Protein AF-A0A7V1E6L7-F1 (afdb_monomer_lite)

pLDDT: mean 91.85, std 13.11, range [43.31, 98.38]

Foldseek 3Di:
DDPPPPPPPQDPVNVVVVVVVVCCVVPPDVVVVVVVVVVVVVCCVVPPDVVVVVVVVVVVVVVCVVPPDVVVVVVVVVVVVVVVVVVVVVVVVD

Secondary structure (DSSP, 8-state):
--------PPPHHHHHHHHHHHHHHHHHHHHHHHHHHHHHHHHHHHHHHHHHHHHHHHHHHHHHHHHHHHHHHHHHHHHHHHHHHHHHHHHTT-

Structure (mmCIF, N/CA/C/O backbone):
data_AF-A0A7V1E6L7-F1
#
_entry.id   AF-A0A7V1E6L7-F1
#
loop_
_atom_site.group_PDB
_atom_site.id
_atom_site.type_symbol
_atom_site.label_atom_id
_atom_site.label_alt_id
_atom_site.label_comp_id
_atom_site.label_asym_id
_atom_site.label_entity_id
_atom_site.label_seq_id
_atom_site.pdbx_PDB_ins_code
_atom_site.Cartn_x
_atom_site.Cartn_y
_atom_site.Cartn_z
_atom_site.occupancy
_atom_site.B_iso_or_equiv
_atom_site.auth_seq_id
_atom_site.auth_comp_id
_atom_site.auth_asym_id
_atom_site.auth_atom_id
_atom_site.pdbx_PDB_model_num
ATOM 1 N N . MET A 1 1 ? 2.240 -28.185 -56.297 1.00 43.31 1 MET A N 1
ATOM 2 C CA . MET A 1 1 ? 3.388 -28.009 -55.380 1.00 43.31 1 MET A CA 1
ATOM 3 C C . MET A 1 1 ? 3.142 -26.815 -54.461 1.00 43.31 1 MET A C 1
ATOM 5 O O . MET A 1 1 ? 2.630 -25.811 -54.930 1.00 43.31 1 MET A O 1
ATOM 9 N N . ALA A 1 2 ? 3.522 -26.970 -53.186 1.00 44.56 2 ALA A N 1
ATOM 10 C CA . ALA A 1 2 ? 3.646 -25.972 -52.112 1.00 44.56 2 ALA A CA 1
ATOM 11 C C . ALA A 1 2 ? 2.368 -25.282 -51.577 1.00 44.56 2 ALA A C 1
ATOM 13 O O . ALA A 1 2 ? 2.082 -24.123 -51.869 1.00 44.56 2 ALA A O 1
ATOM 14 N N . THR A 1 3 ? 1.677 -25.948 -50.643 1.00 43.78 3 THR A N 1
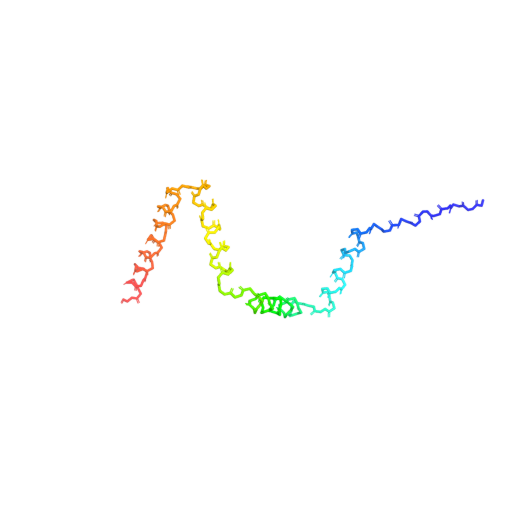ATOM 15 C CA . THR A 1 3 ? 0.836 -25.275 -49.641 1.00 43.78 3 THR A CA 1
ATOM 16 C C . THR A 1 3 ? 1.739 -24.450 -48.724 1.00 43.78 3 THR A C 1
ATOM 18 O O . THR A 1 3 ? 2.460 -24.992 -47.880 1.00 43.78 3 THR A O 1
ATOM 21 N N . LYS A 1 4 ? 1.748 -23.131 -48.907 1.00 53.19 4 LYS A N 1
ATOM 22 C CA . LYS A 1 4 ? 2.524 -22.206 -48.079 1.00 53.19 4 LYS A CA 1
ATOM 23 C C . LYS A 1 4 ? 1.917 -22.193 -46.673 1.00 53.19 4 LYS A C 1
ATOM 25 O O . LYS A 1 4 ? 0.954 -21.484 -46.410 1.00 53.19 4 LYS A O 1
ATOM 30 N N . SER A 1 5 ? 2.460 -23.026 -45.785 1.00 49.25 5 SER A N 1
ATOM 31 C CA . SER A 1 5 ? 2.125 -23.041 -44.361 1.00 49.25 5 SER A CA 1
ATOM 32 C C . SER A 1 5 ? 2.377 -21.648 -43.785 1.00 49.25 5 SER A C 1
ATOM 34 O O . SER A 1 5 ? 3.522 -21.227 -43.598 1.00 49.25 5 SER A O 1
ATOM 36 N N . THR A 1 6 ? 1.309 -20.903 -43.517 1.00 55.75 6 THR A N 1
ATOM 37 C CA . THR A 1 6 ? 1.378 -19.718 -42.670 1.00 55.75 6 THR A CA 1
ATOM 38 C C . THR A 1 6 ? 1.631 -20.205 -41.250 1.00 55.75 6 THR A C 1
ATOM 40 O O . THR A 1 6 ? 0.696 -20.425 -40.482 1.00 55.75 6 THR A O 1
ATOM 43 N N . LYS A 1 7 ? 2.906 -20.403 -40.890 1.00 58.47 7 LYS A N 1
ATOM 44 C CA . LYS A 1 7 ? 3.329 -20.402 -39.486 1.00 58.47 7 LYS A CA 1
ATOM 45 C C . LYS A 1 7 ? 2.746 -19.132 -38.869 1.00 58.47 7 LYS A C 1
ATOM 47 O O . LYS A 1 7 ? 3.210 -18.039 -39.196 1.00 58.47 7 LYS A O 1
ATOM 52 N N . GLY A 1 8 ? 1.702 -19.275 -38.053 1.00 62.88 8 GLY A N 1
ATOM 53 C CA . GLY A 1 8 ? 1.097 -18.162 -37.332 1.00 62.88 8 GLY A CA 1
ATOM 54 C C . GLY A 1 8 ? 2.203 -17.444 -36.570 1.00 62.88 8 GLY A C 1
ATOM 55 O O . GLY A 1 8 ? 2.836 -18.028 -35.689 1.00 62.88 8 GLY A O 1
ATOM 56 N N . LYS A 1 9 ? 2.528 -16.220 -36.988 1.00 77.19 9 LYS A N 1
ATOM 57 C CA . LYS A 1 9 ? 3.552 -15.420 -36.321 1.00 77.19 9 LYS A CA 1
ATOM 58 C C . LYS A 1 9 ? 2.990 -15.050 -34.953 1.00 77.19 9 LYS A C 1
ATOM 60 O O . LYS A 1 9 ? 1.965 -14.384 -34.882 1.00 77.19 9 LYS A O 1
ATOM 65 N N . MET A 1 10 ? 3.646 -15.518 -33.893 1.00 85.25 10 MET A N 1
ATOM 66 C CA . MET A 1 10 ? 3.322 -15.143 -32.517 1.00 85.25 10 MET A CA 1
ATOM 67 C C . MET A 1 10 ? 3.284 -13.616 -32.398 1.00 85.25 10 MET A C 1
ATOM 69 O O . MET A 1 10 ? 4.199 -12.933 -32.866 1.00 85.25 10 MET A O 1
ATOM 73 N N . THR A 1 11 ? 2.241 -13.084 -31.771 1.00 92.31 11 THR A N 1
ATOM 74 C CA . THR A 1 11 ? 2.121 -11.649 -31.497 1.00 92.31 11 THR A CA 1
ATOM 75 C C . THR A 1 11 ? 3.097 -11.214 -30.400 1.00 92.31 11 THR A C 1
ATOM 77 O O . THR A 1 11 ? 3.552 -12.014 -29.581 1.00 92.31 11 THR A O 1
ATOM 80 N N . VAL A 1 12 ? 3.391 -9.913 -30.323 1.00 93.44 12 VAL A N 1
ATOM 81 C CA . VAL A 1 12 ? 4.243 -9.349 -29.257 1.00 93.44 12 VAL A CA 1
ATOM 82 C C . VAL A 1 12 ? 3.653 -9.614 -27.865 1.00 93.44 12 VAL A C 1
ATOM 84 O O . VAL A 1 12 ? 4.385 -9.956 -26.937 1.00 93.44 12 VAL A O 1
ATOM 87 N N . GLY A 1 13 ? 2.327 -9.521 -27.722 1.00 95.06 13 GLY A N 1
ATOM 88 C CA . GLY A 1 13 ? 1.636 -9.809 -26.462 1.00 95.06 13 GLY A CA 1
ATOM 89 C C . GLY A 1 13 ? 1.763 -11.275 -26.040 1.00 95.06 13 GLY A C 1
ATOM 90 O O . GLY A 1 13 ? 2.065 -11.564 -24.880 1.00 95.06 13 GLY A O 1
ATOM 91 N N . GLU A 1 14 ? 1.609 -12.209 -26.982 1.00 94.50 14 GLU A N 1
ATOM 92 C CA . GLU A 1 14 ? 1.804 -13.643 -26.729 1.00 94.50 14 GLU A CA 1
ATOM 93 C C . GLU A 1 14 ? 3.256 -13.968 -26.371 1.00 94.50 14 GLU A C 1
ATOM 95 O O . GLU A 1 14 ? 3.500 -14.738 -25.437 1.00 94.50 14 GLU A O 1
ATOM 100 N N . ALA A 1 15 ? 4.220 -13.340 -27.050 1.00 94.75 15 ALA A N 1
ATOM 101 C CA . ALA A 1 15 ? 5.636 -13.468 -26.724 1.00 94.75 15 ALA A CA 1
ATOM 102 C C . ALA A 1 15 ? 5.933 -12.958 -25.304 1.00 94.75 15 ALA A C 1
ATOM 104 O O . ALA A 1 15 ? 6.602 -13.648 -24.531 1.00 94.75 15 ALA A O 1
ATOM 105 N N . GLY A 1 16 ? 5.368 -11.808 -24.921 1.00 96.12 16 GLY A N 1
ATOM 106 C CA . GLY A 1 16 ? 5.489 -11.248 -23.573 1.00 96.12 16 GLY A CA 1
ATOM 107 C C . GLY A 1 16 ? 4.896 -12.161 -22.498 1.00 96.12 16 GLY A C 1
ATOM 108 O O . GLY A 1 16 ? 5.561 -12.467 -21.506 1.00 96.12 16 GLY A O 1
ATOM 109 N N . LYS A 1 17 ? 3.681 -12.680 -22.721 1.00 96.94 17 LYS A N 1
ATOM 110 C CA . LYS A 1 17 ? 3.032 -13.631 -21.804 1.00 96.94 17 LYS A CA 1
ATOM 111 C C . LYS A 1 17 ? 3.850 -14.915 -21.656 1.00 96.94 17 LYS A C 1
ATOM 113 O O . LYS A 1 17 ? 4.058 -15.384 -20.536 1.00 96.94 17 LYS A O 1
ATOM 118 N N . LYS A 1 18 ? 4.355 -15.466 -22.766 1.00 95.94 18 LYS A N 1
ATOM 119 C CA . LYS A 1 18 ? 5.209 -16.664 -22.763 1.00 95.94 18 LYS A CA 1
ATOM 120 C C . LYS A 1 18 ? 6.526 -16.423 -22.019 1.00 95.94 18 LYS A C 1
ATOM 122 O O . LYS A 1 18 ? 6.953 -17.285 -21.247 1.00 95.94 18 LYS A O 1
ATOM 127 N N . GLY A 1 19 ? 7.145 -15.259 -22.209 1.00 96.00 19 GLY A N 1
ATOM 128 C CA . GLY A 1 19 ? 8.339 -14.841 -21.474 1.00 96.00 19 GLY A CA 1
ATOM 129 C C . GLY A 1 19 ? 8.077 -14.744 -19.971 1.00 96.00 19 GLY A C 1
ATOM 130 O O . GLY A 1 19 ? 8.781 -15.375 -19.185 1.00 96.00 19 GLY A O 1
ATOM 131 N N . GLY A 1 20 ? 7.006 -14.051 -19.573 1.00 96.19 20 GLY A N 1
ATOM 132 C CA . GLY A 1 20 ? 6.598 -13.924 -18.172 1.00 96.19 20 GLY A CA 1
ATOM 133 C C . GLY A 1 20 ? 6.327 -15.274 -17.504 1.00 96.19 20 GLY A C 1
ATOM 134 O O . GLY A 1 20 ? 6.841 -15.532 -16.417 1.00 96.19 20 GLY A O 1
ATOM 135 N N . ALA A 1 21 ? 5.601 -16.171 -18.178 1.00 95.44 21 ALA A N 1
ATOM 136 C CA . ALA A 1 21 ? 5.335 -17.521 -17.676 1.00 95.44 21 ALA A CA 1
ATOM 137 C C . ALA A 1 21 ? 6.622 -18.350 -17.513 1.00 95.44 21 ALA A C 1
ATOM 139 O O . ALA A 1 21 ? 6.779 -19.079 -16.534 1.00 95.44 21 ALA A O 1
ATOM 140 N N . THR A 1 22 ? 7.565 -18.212 -18.448 1.00 96.25 22 THR A N 1
ATOM 141 C CA . THR A 1 22 ? 8.864 -18.900 -18.381 1.00 96.25 22 THR A CA 1
ATOM 142 C C . THR A 1 22 ? 9.699 -18.390 -17.208 1.00 96.25 22 THR A C 1
ATOM 144 O O . THR A 1 22 ? 10.222 -19.194 -16.437 1.00 96.25 22 THR A O 1
ATOM 147 N N . THR A 1 23 ? 9.779 -17.070 -17.029 1.00 95.50 23 THR A N 1
ATOM 148 C CA . THR A 1 23 ? 10.461 -16.434 -15.893 1.00 95.50 23 THR A CA 1
ATOM 149 C C . THR A 1 23 ? 9.823 -16.845 -14.568 1.00 95.50 23 THR A C 1
ATOM 151 O O . THR A 1 23 ? 10.531 -17.256 -13.652 1.00 95.50 23 THR A O 1
ATOM 154 N N . SER A 1 24 ? 8.492 -16.821 -14.478 1.00 94.50 24 SER A N 1
ATOM 155 C CA . SER A 1 24 ? 7.765 -17.216 -13.270 1.00 94.50 24 SER A CA 1
ATOM 156 C C . SER A 1 24 ? 8.044 -18.670 -12.881 1.00 94.50 24 SER A C 1
ATOM 158 O O . SER A 1 24 ? 8.396 -18.933 -11.732 1.00 94.50 24 SER A O 1
ATOM 160 N N . ARG A 1 25 ? 8.010 -19.602 -13.846 1.00 95.38 25 ARG A N 1
ATOM 161 C CA . ARG A 1 25 ? 8.353 -21.013 -13.607 1.00 95.38 25 ARG A CA 1
ATOM 162 C C . ARG A 1 25 ? 9.811 -21.205 -13.183 1.00 95.38 25 ARG A C 1
ATOM 164 O O . ARG A 1 25 ? 10.091 -22.082 -12.377 1.00 95.38 25 ARG A O 1
ATOM 171 N N . LYS A 1 26 ? 10.736 -20.415 -13.735 1.00 96.56 26 LYS A N 1
ATOM 172 C CA . LYS A 1 26 ? 12.172 -20.529 -13.443 1.00 96.56 26 LYS A CA 1
ATOM 173 C C . LYS A 1 26 ? 12.538 -20.013 -12.050 1.00 96.56 26 LYS A C 1
ATOM 175 O O . LYS A 1 26 ? 13.397 -20.603 -11.407 1.00 96.56 26 LYS A O 1
ATOM 180 N N . TYR A 1 27 ? 11.941 -18.903 -11.619 1.00 94.44 27 TYR A N 1
ATOM 181 C CA . TYR A 1 27 ? 12.403 -18.162 -10.441 1.00 94.44 27 TYR A CA 1
ATOM 182 C C . TYR A 1 27 ? 11.444 -18.200 -9.239 1.00 94.44 27 TYR A C 1
ATOM 184 O O . TYR A 1 27 ? 11.870 -17.926 -8.118 1.00 94.44 27 TYR A O 1
ATOM 192 N N . GLY A 1 28 ? 10.172 -18.555 -9.444 1.00 95.31 28 GLY A N 1
ATOM 193 C CA . GLY A 1 28 ? 9.186 -18.708 -8.372 1.00 95.31 28 GLY A CA 1
ATOM 194 C C . GLY A 1 28 ? 8.815 -17.407 -7.632 1.00 95.31 28 GLY A C 1
ATOM 195 O O . GLY A 1 28 ? 9.270 -16.319 -7.994 1.00 95.31 28 GLY A O 1
ATOM 196 N N . PRO A 1 29 ? 7.965 -17.488 -6.588 1.00 95.75 29 PRO A N 1
ATOM 197 C CA . PRO A 1 29 ? 7.440 -16.314 -5.878 1.00 95.75 29 PRO A CA 1
ATOM 198 C C . PRO A 1 29 ? 8.506 -15.476 -5.157 1.00 95.75 29 PRO A C 1
ATOM 200 O O . PRO A 1 29 ? 8.474 -14.247 -5.233 1.00 95.75 29 PRO A O 1
ATOM 203 N N . SER A 1 30 ? 9.489 -16.120 -4.518 1.00 95.62 30 SER A N 1
ATOM 204 C CA . SER A 1 30 ? 10.536 -15.432 -3.744 1.00 95.62 30 SER A CA 1
ATOM 205 C C . SER A 1 30 ? 11.390 -14.493 -4.598 1.00 95.62 30 SER A C 1
ATOM 207 O O . SER A 1 30 ? 11.923 -13.505 -4.098 1.00 95.62 30 SER A O 1
ATOM 209 N N . PHE A 1 31 ? 11.519 -14.753 -5.900 1.00 96.44 31 PHE A N 1
ATOM 210 C CA . PHE A 1 31 ? 12.180 -13.824 -6.813 1.00 96.44 31 PHE A CA 1
ATOM 211 C C . PHE A 1 31 ? 11.433 -12.492 -6.910 1.00 96.44 31 PHE A C 1
ATOM 213 O O . PHE A 1 31 ? 12.051 -11.437 -6.773 1.00 96.44 31 PHE A O 1
ATOM 220 N N . TYR A 1 32 ? 10.110 -12.534 -7.077 1.00 95.44 32 TYR A N 1
ATOM 221 C CA . TYR A 1 32 ? 9.276 -11.334 -7.175 1.00 95.44 32 TYR A CA 1
ATOM 222 C C . TYR A 1 32 ? 9.227 -10.555 -5.860 1.00 95.44 32 TYR A C 1
ATOM 224 O O . TYR A 1 32 ? 9.288 -9.325 -5.865 1.00 95.44 32 TYR A O 1
ATOM 232 N N . GLU A 1 33 ? 9.198 -11.263 -4.733 1.00 97.19 33 GLU A N 1
ATOM 233 C CA . GLU A 1 33 ? 9.305 -10.650 -3.409 1.00 97.19 33 GLU A CA 1
ATOM 234 C C . GLU A 1 33 ? 10.633 -9.894 -3.248 1.00 97.19 33 GLU A C 1
ATOM 236 O O . GLU A 1 33 ? 10.649 -8.720 -2.874 1.00 97.19 33 GLU A O 1
ATOM 241 N N . ASN A 1 34 ? 11.752 -10.528 -3.613 1.00 97.31 34 ASN A N 1
ATOM 242 C CA . ASN A 1 34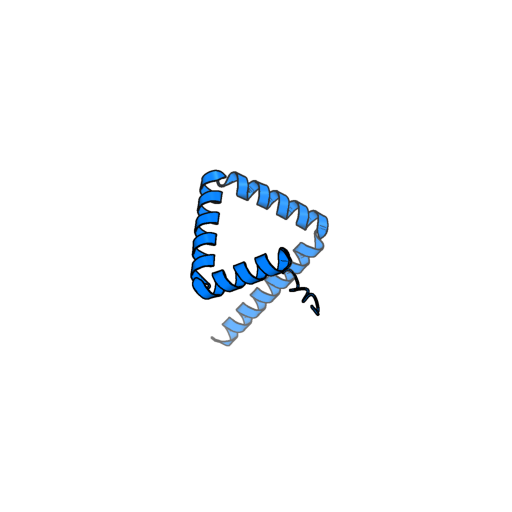 ? 13.077 -9.921 -3.516 1.00 97.31 34 ASN A CA 1
ATOM 243 C C . ASN A 1 34 ? 13.232 -8.689 -4.417 1.00 97.31 34 ASN A C 1
ATOM 245 O O . ASN A 1 34 ? 13.738 -7.659 -3.961 1.00 97.31 34 ASN A O 1
ATOM 249 N N . ILE A 1 35 ? 12.803 -8.761 -5.682 1.00 96.75 35 ILE A N 1
ATOM 250 C CA . ILE A 1 35 ? 12.885 -7.601 -6.585 1.00 96.75 35 ILE A CA 1
ATOM 251 C C . ILE A 1 35 ? 11.929 -6.484 -6.147 1.00 96.75 35 ILE A C 1
ATOM 253 O O . ILE A 1 35 ? 12.299 -5.314 -6.231 1.00 96.75 35 ILE A O 1
ATOM 257 N N . GLY A 1 36 ? 10.753 -6.823 -5.608 1.00 97.19 36 GLY A N 1
ATOM 258 C CA . GLY A 1 36 ? 9.810 -5.858 -5.044 1.00 97.19 36 GLY A CA 1
ATOM 259 C C . GLY A 1 36 ? 10.395 -5.137 -3.830 1.00 97.19 36 GLY A C 1
ATOM 260 O O . GLY A 1 36 ? 10.396 -3.905 -3.781 1.00 97.19 36 GLY A O 1
ATOM 261 N N . LYS A 1 37 ? 10.994 -5.887 -2.897 1.00 98.06 37 LYS A N 1
ATOM 262 C CA . LYS A 1 37 ? 11.693 -5.337 -1.726 1.00 98.06 37 LYS A CA 1
ATOM 263 C C . LYS A 1 37 ? 12.834 -4.409 -2.136 1.00 98.06 37 LYS A C 1
ATOM 265 O O . LYS A 1 37 ? 12.926 -3.295 -1.621 1.00 98.06 37 LYS A O 1
ATOM 270 N N . ARG A 1 38 ? 13.678 -4.831 -3.085 1.00 97.69 38 ARG A N 1
ATOM 271 C CA . ARG A 1 38 ? 14.771 -3.996 -3.617 1.00 97.69 38 ARG A CA 1
ATOM 272 C C . ARG A 1 38 ? 14.237 -2.713 -4.253 1.00 97.69 38 ARG A C 1
ATOM 274 O O . ARG A 1 38 ? 14.747 -1.638 -3.949 1.00 97.69 38 ARG A O 1
ATOM 281 N N . GLY A 1 39 ? 13.191 -2.806 -5.073 1.00 96.88 39 GLY A N 1
ATOM 282 C CA . GLY A 1 39 ? 12.537 -1.643 -5.676 1.00 96.88 39 GLY A CA 1
ATOM 283 C C . GLY A 1 39 ? 12.016 -0.658 -4.626 1.00 96.88 39 GLY A C 1
ATOM 284 O O . GLY A 1 39 ? 12.331 0.528 -4.687 1.00 96.88 39 GLY A O 1
ATOM 285 N N . GLY A 1 40 ? 11.301 -1.153 -3.612 1.00 96.50 40 GLY A N 1
ATOM 286 C CA . GLY A 1 40 ? 10.797 -0.331 -2.508 1.00 96.50 40 GLY A CA 1
ATOM 287 C C . GLY A 1 40 ? 11.910 0.355 -1.712 1.00 96.50 40 GLY A C 1
ATOM 288 O O . GLY A 1 40 ? 11.823 1.551 -1.437 1.00 96.50 40 GLY A O 1
ATOM 289 N N . GLN A 1 41 ? 12.996 -0.362 -1.406 1.00 96.62 41 GLN A N 1
ATOM 290 C CA . GLN A 1 41 ? 14.163 0.209 -0.724 1.00 96.62 41 GLN A CA 1
ATOM 291 C C . GLN A 1 41 ? 14.823 1.323 -1.545 1.00 96.62 41 GLN A C 1
ATOM 293 O O . GLN A 1 41 ? 15.160 2.370 -0.993 1.00 96.62 41 GLN A O 1
ATOM 298 N N . MET A 1 42 ? 14.985 1.124 -2.855 1.00 97.12 42 MET A N 1
ATOM 299 C CA . MET A 1 42 ? 15.552 2.139 -3.747 1.00 97.12 42 MET A CA 1
ATOM 300 C C . MET A 1 42 ? 14.662 3.380 -3.831 1.00 97.12 42 MET A C 1
ATOM 302 O O . MET A 1 42 ? 15.161 4.495 -3.689 1.00 97.12 42 MET A O 1
ATOM 306 N N . THR A 1 43 ? 13.348 3.202 -3.992 1.00 95.88 43 THR A N 1
ATOM 307 C CA . THR A 1 43 ? 12.383 4.311 -3.980 1.00 95.88 43 THR A CA 1
ATOM 308 C C . THR A 1 43 ? 12.426 5.056 -2.646 1.00 95.88 43 THR A C 1
ATOM 310 O O . THR A 1 43 ? 12.518 6.281 -2.635 1.00 95.88 43 THR A O 1
ATOM 313 N N . SER A 1 44 ? 12.440 4.340 -1.518 1.00 94.50 44 SER A N 1
ATOM 314 C CA . SER A 1 44 ? 12.522 4.959 -0.192 1.00 94.50 44 SER A CA 1
ATOM 315 C C . SER A 1 44 ? 13.794 5.786 -0.009 1.00 94.50 44 SER A C 1
ATOM 317 O O . SER A 1 44 ? 13.717 6.899 0.502 1.00 94.50 44 SER A O 1
ATOM 319 N N . LYS A 1 45 ? 14.951 5.270 -0.444 1.00 95.56 45 LYS A N 1
ATOM 320 C CA . LYS A 1 45 ? 16.227 6.000 -0.389 1.00 95.56 45 LYS A CA 1
ATOM 321 C C . LYS A 1 45 ? 16.228 7.233 -1.289 1.00 95.56 45 LYS A C 1
ATOM 323 O O . LYS A 1 45 ? 16.781 8.255 -0.910 1.00 95.56 45 LYS A O 1
ATOM 328 N N . LYS A 1 46 ? 15.627 7.131 -2.478 1.00 96.88 46 LYS A N 1
ATOM 329 C CA . LYS A 1 46 ? 15.612 8.210 -3.472 1.00 96.88 46 LYS A CA 1
ATOM 330 C C . LYS A 1 46 ? 14.711 9.378 -3.071 1.00 96.88 46 LYS A C 1
ATOM 332 O O . LYS A 1 46 ? 15.069 10.519 -3.332 1.00 96.88 46 LYS A O 1
ATOM 337 N N . TYR A 1 47 ? 13.538 9.091 -2.511 1.00 94.94 47 TYR A N 1
ATOM 338 C CA . TYR A 1 47 ? 12.485 10.093 -2.332 1.00 94.94 47 TYR A CA 1
ATOM 339 C C . TYR A 1 47 ? 12.243 10.516 -0.877 1.00 94.94 47 TYR A C 1
ATOM 341 O O . TYR A 1 47 ? 11.649 11.566 -0.650 1.00 94.94 47 TYR A O 1
ATOM 349 N N . GLY A 1 48 ? 12.700 9.733 0.104 1.00 95.19 48 GLY A N 1
ATOM 350 C CA . GLY A 1 48 ? 12.576 10.085 1.519 1.00 95.19 48 GLY A CA 1
ATOM 351 C C . GLY A 1 48 ? 11.128 10.138 2.045 1.00 95.19 48 GLY A C 1
ATOM 352 O O . GLY A 1 48 ? 10.186 9.748 1.349 1.00 95.19 48 GLY A O 1
ATOM 353 N N . PRO A 1 49 ? 10.935 10.577 3.303 1.00 95.19 49 PRO A N 1
ATOM 354 C CA . PRO A 1 49 ? 9.631 10.570 3.975 1.00 95.19 49 PRO A CA 1
ATOM 355 C C . PRO A 1 49 ? 8.634 11.594 3.411 1.00 95.19 49 PRO A C 1
ATOM 357 O O . PRO A 1 49 ? 7.446 11.285 3.310 1.00 95.19 49 PRO A O 1
ATOM 360 N N . GLU A 1 50 ? 9.097 12.771 2.980 1.00 95.94 50 GLU A N 1
ATOM 361 C CA . GLU A 1 50 ? 8.233 13.845 2.455 1.00 95.94 50 GLU A CA 1
ATOM 362 C C . GLU A 1 50 ? 7.442 13.408 1.215 1.00 95.94 50 GLU A C 1
ATOM 364 O O . GLU A 1 50 ? 6.283 13.782 1.022 1.00 95.94 50 GLU A O 1
ATOM 369 N N . PHE A 1 51 ? 8.038 12.552 0.382 1.00 96.31 51 PHE A N 1
ATOM 370 C CA . PHE A 1 51 ? 7.352 11.961 -0.760 1.00 96.31 51 PHE A CA 1
ATOM 371 C C . PHE A 1 51 ? 6.141 11.129 -0.333 1.00 96.31 51 PHE A C 1
ATOM 373 O O . PHE A 1 51 ? 5.053 11.302 -0.887 1.00 96.31 51 PHE A O 1
ATOM 380 N N . TYR A 1 52 ? 6.302 10.265 0.674 1.00 95.25 52 TYR A N 1
ATOM 381 C CA . TYR A 1 52 ? 5.211 9.433 1.184 1.00 95.25 52 TYR A CA 1
ATOM 382 C C . TYR A 1 52 ? 4.127 10.266 1.870 1.00 95.25 52 TYR A C 1
ATOM 384 O O . TYR A 1 52 ? 2.937 9.995 1.698 1.00 95.25 52 TYR A O 1
ATOM 392 N N . GLU A 1 53 ? 4.521 11.320 2.582 1.00 97.19 53 GLU A N 1
ATOM 393 C CA . GLU A 1 53 ? 3.582 12.278 3.158 1.00 97.19 53 GLU A CA 1
ATOM 394 C C . GLU A 1 53 ? 2.755 12.975 2.067 1.00 97.19 53 GLU A C 1
ATOM 396 O O . GLU A 1 53 ? 1.526 13.040 2.154 1.00 97.19 53 GLU A O 1
ATOM 401 N N . SER A 1 54 ? 3.407 13.449 1.003 1.00 97.06 54 SER A N 1
ATOM 402 C CA . SER A 1 54 ? 2.750 14.130 -0.116 1.00 97.06 54 SER A CA 1
ATOM 403 C C . SER A 1 54 ? 1.759 13.221 -0.850 1.00 97.06 54 SER A C 1
ATOM 405 O O . SER A 1 54 ? 0.591 13.591 -1.035 1.00 97.06 54 SER A O 1
ATOM 407 N N . ILE A 1 55 ? 2.170 11.999 -1.215 1.00 96.69 55 ILE A N 1
ATOM 408 C CA . ILE A 1 55 ? 1.267 11.046 -1.882 1.00 96.69 55 ILE A CA 1
ATOM 409 C C . ILE A 1 55 ? 0.141 10.587 -0.947 1.00 96.69 55 ILE A C 1
ATOM 411 O O . ILE A 1 55 ? -0.992 10.426 -1.404 1.00 96.69 55 ILE A O 1
ATOM 415 N N . GLY A 1 56 ? 0.410 10.453 0.356 1.00 96.94 56 GLY A N 1
ATOM 416 C CA . GLY A 1 56 ? -0.592 10.140 1.373 1.00 96.94 56 GLY A CA 1
ATOM 417 C C . GLY A 1 56 ? -1.645 11.242 1.491 1.00 96.94 56 GLY A C 1
ATOM 418 O O . GLY A 1 56 ? -2.842 10.968 1.382 1.00 96.94 56 GLY A O 1
ATOM 419 N N . LYS A 1 57 ? -1.217 12.507 1.600 1.00 98.00 57 LYS A N 1
ATOM 420 C CA . LYS A 1 57 ? -2.112 13.679 1.596 1.00 98.00 57 LYS A CA 1
ATOM 421 C C . LYS A 1 57 ? -2.941 13.746 0.314 1.00 98.00 57 LYS A C 1
ATOM 423 O O . LYS A 1 57 ? -4.146 13.999 0.377 1.00 98.00 57 LYS A O 1
ATOM 428 N N . LYS A 1 58 ? -2.329 13.508 -0.851 1.00 97.94 58 LYS A N 1
ATOM 429 C CA . LYS A 1 58 ? -3.033 13.500 -2.145 1.00 97.94 58 LYS A CA 1
ATOM 430 C C . LYS A 1 58 ? -4.088 12.393 -2.209 1.00 97.94 58 LYS A C 1
ATOM 432 O O . LYS A 1 58 ? -5.220 12.658 -2.623 1.00 97.94 58 LYS A O 1
ATOM 437 N N . GLY A 1 59 ? -3.743 11.185 -1.766 1.00 97.19 59 GLY A N 1
ATOM 438 C CA . GLY A 1 59 ? -4.670 10.057 -1.672 1.00 97.19 59 GLY A CA 1
ATOM 439 C C . GLY A 1 59 ? -5.838 10.359 -0.736 1.00 97.19 59 G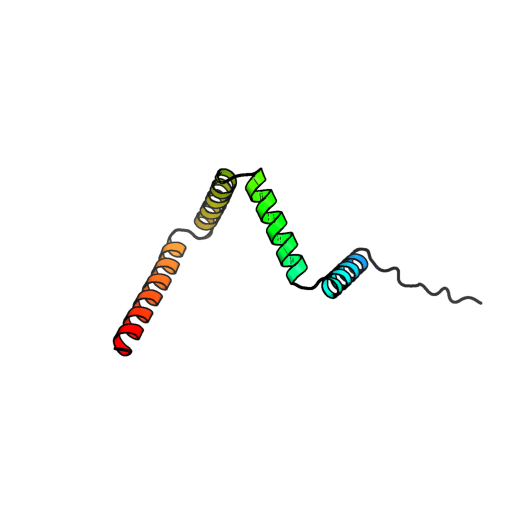LY A C 1
ATOM 440 O O . GLY A 1 59 ? -6.992 10.260 -1.146 1.00 97.19 59 GLY A O 1
ATOM 441 N N . GLY A 1 60 ? -5.550 10.838 0.478 1.00 97.00 60 GLY A N 1
ATOM 442 C CA . GLY A 1 60 ? -6.564 11.210 1.468 1.00 97.00 60 GLY A CA 1
ATOM 443 C C . GLY A 1 60 ? -7.528 12.285 0.963 1.00 97.00 60 GLY A C 1
ATOM 444 O O . GLY A 1 60 ? -8.741 12.104 1.044 1.00 97.00 60 GLY A O 1
ATOM 445 N N . LYS A 1 61 ? -7.012 13.361 0.352 1.00 97.19 61 LYS A N 1
ATOM 446 C CA . LYS A 1 61 ? -7.843 14.412 -0.265 1.00 97.19 61 LYS A CA 1
ATOM 447 C C . LYS A 1 61 ? -8.732 13.864 -1.382 1.00 97.19 61 LYS A C 1
ATOM 449 O O . LYS A 1 61 ? -9.882 14.272 -1.494 1.00 97.19 61 LYS A O 1
ATOM 454 N N . THR A 1 62 ? -8.215 12.948 -2.200 1.00 97.62 62 THR A N 1
ATOM 455 C CA . THR A 1 62 ? -8.982 12.328 -3.294 1.00 97.62 62 THR A CA 1
ATOM 456 C C . THR A 1 62 ? -10.115 11.464 -2.747 1.00 97.62 62 THR A C 1
ATOM 458 O O . THR A 1 62 ? -11.256 11.603 -3.181 1.00 97.62 62 THR A O 1
ATOM 461 N N . THR A 1 63 ? -9.823 10.622 -1.754 1.00 96.38 63 THR A N 1
ATOM 462 C CA . THR A 1 63 ? -10.819 9.786 -1.071 1.00 96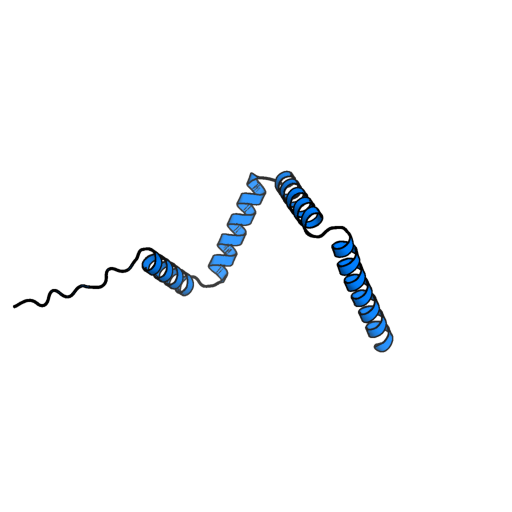.38 63 THR A CA 1
ATOM 463 C C . THR A 1 63 ? -11.889 10.641 -0.398 1.00 96.38 63 THR A C 1
ATOM 465 O O . THR A 1 63 ? -13.075 10.409 -0.613 1.00 96.38 63 THR A O 1
ATOM 468 N N . SER A 1 64 ? -11.486 11.673 0.346 1.00 95.75 64 SER A N 1
ATOM 469 C CA . SER A 1 64 ? -12.410 12.581 1.031 1.00 95.75 64 SER A CA 1
ATOM 470 C C . SER A 1 64 ? -13.339 13.303 0.053 1.00 95.75 64 SER A C 1
ATOM 472 O O . SER A 1 64 ? -14.549 13.304 0.260 1.00 95.75 64 SER A O 1
ATOM 474 N N . LYS A 1 65 ? -12.810 13.821 -1.064 1.00 96.88 65 LYS A N 1
ATOM 475 C CA . LYS A 1 65 ? -13.630 14.433 -2.124 1.00 96.88 65 LYS A CA 1
ATOM 476 C C . LYS A 1 65 ? -14.606 13.450 -2.767 1.00 96.88 65 LYS A C 1
ATOM 478 O O . LYS A 1 65 ? -15.708 13.844 -3.121 1.00 96.88 65 LYS A O 1
ATOM 483 N N . LYS A 1 66 ? -14.191 12.195 -2.958 1.00 97.62 66 LYS A N 1
ATOM 484 C CA . LYS A 1 66 ? -15.007 11.177 -3.629 1.00 97.62 66 LYS A CA 1
ATOM 485 C C . LYS A 1 66 ? -16.162 10.679 -2.761 1.00 97.62 66 LYS A C 1
ATOM 487 O O . LYS A 1 66 ? -17.228 10.408 -3.299 1.00 97.62 66 LYS A O 1
ATOM 492 N N . TYR A 1 67 ? -15.932 10.501 -1.461 1.00 96.31 67 TYR A N 1
ATOM 493 C CA . TYR A 1 67 ? -16.866 9.784 -0.588 1.00 96.31 67 TYR A CA 1
ATOM 494 C C . TYR A 1 67 ? -17.528 10.647 0.495 1.00 96.31 67 TYR A C 1
ATOM 496 O O . TYR A 1 67 ? -18.511 10.211 1.085 1.00 96.31 67 TYR A O 1
ATOM 504 N N . GLY A 1 68 ? -17.025 11.857 0.754 1.00 96.06 68 GLY A N 1
ATOM 505 C CA . GLY A 1 68 ? -17.626 12.773 1.723 1.00 96.06 68 GLY A CA 1
ATOM 506 C C . GLY A 1 68 ? -17.537 12.304 3.188 1.00 96.06 68 GLY A C 1
ATOM 507 O O . GLY A 1 68 ? -16.871 11.312 3.495 1.00 96.06 68 GLY A O 1
ATOM 508 N N . PRO A 1 69 ? -18.169 13.043 4.119 1.00 96.19 69 PRO A N 1
ATOM 509 C CA . PRO A 1 69 ? -18.091 12.780 5.559 1.00 96.19 69 PRO A CA 1
ATOM 510 C C . PRO A 1 69 ? -18.830 11.507 6.001 1.00 96.19 69 PRO A C 1
ATOM 512 O O . PRO A 1 69 ? -18.301 10.771 6.834 1.00 96.19 69 PRO A O 1
ATOM 515 N N . GLU A 1 70 ? -19.984 11.185 5.404 1.00 96.75 70 GLU A N 1
ATOM 516 C CA . GLU A 1 70 ? -20.772 9.987 5.752 1.00 96.75 70 GLU A CA 1
ATOM 517 C C . GLU A 1 70 ? -19.974 8.687 5.587 1.00 96.75 70 GLU A C 1
ATOM 519 O O . GLU A 1 70 ? -20.166 7.716 6.318 1.00 96.75 70 GLU A O 1
ATOM 524 N N . PHE A 1 71 ? -19.035 8.642 4.640 1.00 97.00 71 PHE A N 1
ATOM 525 C CA . PHE A 1 71 ? -18.139 7.500 4.490 1.00 97.00 71 PHE A CA 1
ATOM 526 C C . PHE A 1 71 ? -17.289 7.268 5.741 1.00 97.00 71 PHE A C 1
ATOM 528 O O . PHE A 1 71 ? -17.165 6.128 6.193 1.00 97.00 71 PHE A O 1
ATOM 535 N N . TYR A 1 72 ? -16.735 8.336 6.320 1.00 96.19 72 TYR A N 1
ATOM 536 C CA . TYR A 1 72 ? -15.904 8.254 7.520 1.00 96.19 72 TYR A CA 1
ATOM 537 C C . TYR A 1 72 ? -16.729 7.905 8.761 1.00 96.19 72 TYR A C 1
ATOM 539 O O . TYR A 1 72 ? -16.287 7.104 9.586 1.00 96.19 72 TYR A O 1
ATOM 547 N N . GLU A 1 73 ? -17.947 8.433 8.852 1.00 97.69 73 GLU A N 1
ATOM 548 C CA . GLU A 1 73 ? -18.902 8.055 9.893 1.00 97.69 73 GLU A CA 1
ATOM 549 C C . GLU A 1 73 ? -19.231 6.558 9.825 1.00 97.69 73 GLU A C 1
ATOM 551 O O . GLU A 1 73 ? -19.091 5.836 10.813 1.00 97.69 73 GLU A O 1
ATOM 556 N N . ASN A 1 74 ? -19.557 6.054 8.634 1.00 97.62 74 ASN A N 1
ATOM 557 C CA . ASN A 1 74 ? -19.894 4.651 8.420 1.00 97.62 74 ASN A CA 1
ATOM 558 C C . ASN A 1 74 ? -18.738 3.696 8.752 1.00 97.62 74 ASN A C 1
ATOM 560 O O . ASN A 1 74 ? -18.950 2.663 9.397 1.00 97.62 74 ASN A O 1
ATOM 564 N N . ILE A 1 75 ? -17.508 3.999 8.318 1.00 97.06 75 ILE A N 1
ATOM 565 C CA . ILE A 1 75 ? -16.347 3.157 8.660 1.00 97.06 75 ILE A CA 1
ATOM 566 C C . ILE A 1 75 ? -16.011 3.246 10.154 1.00 97.06 75 ILE A C 1
ATOM 568 O O . ILE A 1 75 ? -15.652 2.227 10.747 1.00 97.06 75 ILE A O 1
ATOM 572 N N . GLY A 1 76 ? -16.184 4.418 10.774 1.00 97.62 76 GLY A N 1
ATOM 573 C CA . GLY A 1 76 ? -16.015 4.611 12.213 1.00 97.62 76 GLY A CA 1
ATOM 574 C C . GLY A 1 76 ? -17.025 3.788 13.011 1.00 97.62 76 GLY A C 1
ATOM 575 O O . GLY A 1 76 ? -16.640 3.032 13.905 1.00 97.62 76 GLY A O 1
ATOM 576 N N . HIS A 1 77 ? -18.298 3.835 12.617 1.00 98.19 77 HIS A N 1
ATOM 577 C CA . HIS A 1 77 ? -19.362 3.032 13.212 1.00 98.19 77 HIS A CA 1
ATOM 578 C C . HIS A 1 77 ? -19.055 1.532 13.116 1.00 98.19 77 HIS A C 1
ATOM 580 O O . HIS A 1 77 ? -19.088 0.821 14.122 1.00 98.19 77 HIS A O 1
ATOM 586 N N . LYS A 1 78 ? -18.682 1.041 11.926 1.00 98.00 78 LYS A N 1
ATOM 587 C CA . LYS A 1 78 ? -18.292 -0.368 11.721 1.00 98.00 78 LYS A CA 1
ATOM 588 C C . LYS A 1 78 ? -17.110 -0.773 12.607 1.00 98.00 78 LYS A C 1
ATOM 590 O O . LYS A 1 78 ? -17.133 -1.858 13.193 1.00 98.00 78 LYS A O 1
ATOM 595 N N . GLY A 1 79 ? -16.104 0.094 12.732 1.00 97.75 79 GLY A N 1
ATOM 596 C CA . GLY A 1 79 ? -14.969 -0.106 13.634 1.00 97.75 79 GLY A CA 1
ATOM 597 C C . GLY A 1 79 ? -15.407 -0.225 15.095 1.00 97.75 79 GLY A C 1
ATOM 598 O O . GLY A 1 79 ? -15.047 -1.191 15.770 1.00 97.75 79 GLY A O 1
ATOM 599 N N . GLY A 1 80 ? -16.259 0.691 15.560 1.00 98.25 80 GLY A N 1
ATOM 600 C CA . GLY A 1 80 ? -16.815 0.670 16.915 1.00 98.25 80 GLY A CA 1
ATOM 601 C C . GLY A 1 80 ? -17.613 -0.601 17.217 1.00 98.25 80 GLY A C 1
ATOM 602 O O . GLY A 1 80 ? -17.393 -1.239 18.249 1.00 98.25 80 GLY A O 1
ATOM 603 N N . GLN A 1 81 ? -18.471 -1.043 16.292 1.00 98.38 81 GLN A N 1
ATOM 604 C CA . GLN A 1 81 ? -19.222 -2.297 16.449 1.00 98.38 81 GLN A CA 1
ATOM 605 C C . GLN A 1 81 ? -18.299 -3.517 16.536 1.00 98.38 81 GLN A C 1
ATOM 607 O O . GLN A 1 81 ? -18.540 -4.435 17.326 1.00 98.38 81 GLN A O 1
ATOM 612 N N . LYS A 1 82 ? -17.208 -3.532 15.758 1.00 97.88 82 LYS A N 1
ATOM 613 C CA . LYS A 1 82 ? -16.210 -4.603 15.833 1.00 97.88 82 LYS A CA 1
ATOM 614 C C . LYS A 1 82 ? -15.543 -4.643 17.206 1.00 97.88 82 LYS A C 1
ATOM 616 O O . LYS A 1 82 ? -15.429 -5.729 17.773 1.00 97.88 82 LYS A O 1
ATOM 621 N N . VAL A 1 83 ? -15.146 -3.489 17.744 1.00 98.25 83 VAL A N 1
ATOM 622 C CA . VAL A 1 83 ? -14.554 -3.381 19.088 1.00 98.25 83 VAL A CA 1
ATOM 623 C C . VAL A 1 83 ? -15.540 -3.859 20.154 1.00 98.25 83 VAL A C 1
ATOM 625 O O . VAL A 1 83 ? -15.186 -4.717 20.962 1.00 98.25 83 VAL A O 1
ATOM 628 N N . LYS A 1 84 ? -16.795 -3.398 20.108 1.00 97.88 84 LYS A N 1
ATOM 629 C CA . LYS A 1 84 ? -17.857 -3.840 21.025 1.00 97.88 84 LYS A CA 1
ATOM 630 C C . LYS A 1 84 ? -18.003 -5.366 21.036 1.00 97.88 84 LYS A C 1
ATOM 632 O O . LYS A 1 84 ? -17.954 -5.981 22.099 1.00 97.88 84 LYS A O 1
ATOM 637 N N . LYS A 1 85 ? -18.094 -5.988 19.855 1.00 97.81 85 LYS A N 1
ATOM 638 C CA . LYS A 1 85 ? -18.206 -7.449 19.715 1.00 97.81 85 LYS A CA 1
ATOM 639 C C . LYS A 1 85 ? -17.006 -8.190 20.314 1.00 97.81 85 LYS A C 1
ATOM 641 O O . LYS A 1 85 ? -17.188 -9.234 20.934 1.00 97.81 85 LYS A O 1
ATOM 646 N N . LEU A 1 86 ? -15.789 -7.674 20.130 1.00 97.62 86 LEU A N 1
ATOM 647 C CA . LEU A 1 86 ? -14.577 -8.278 20.697 1.00 97.62 86 LEU A CA 1
ATOM 648 C C . LEU A 1 86 ? -14.577 -8.219 22.231 1.00 97.62 86 LEU A C 1
ATOM 650 O O . LEU A 1 86 ? -14.234 -9.208 22.874 1.00 97.62 86 LEU A O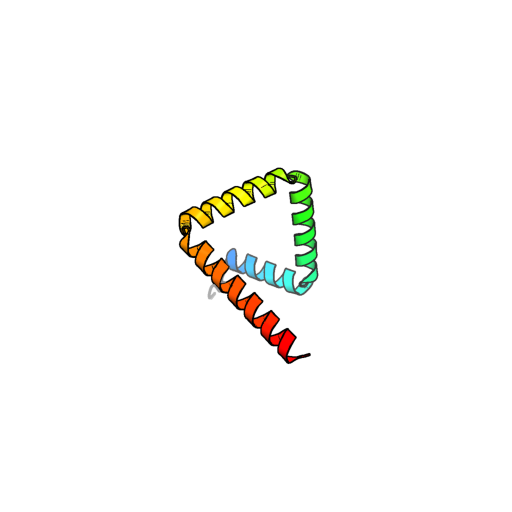 1
ATOM 654 N N . ILE A 1 87 ? -15.017 -7.100 22.812 1.00 97.25 87 ILE A N 1
ATOM 655 C CA . ILE A 1 87 ? -15.141 -6.945 24.269 1.00 97.25 87 ILE A CA 1
ATOM 656 C C . ILE A 1 87 ? -16.166 -7.935 24.832 1.00 97.25 87 ILE A C 1
ATOM 658 O O . ILE A 1 87 ? -15.884 -8.622 25.811 1.00 97.25 87 ILE A O 1
ATOM 662 N N . GLU A 1 88 ? -17.340 -8.049 24.208 1.00 96.94 88 GLU A N 1
ATOM 663 C CA . GLU A 1 88 ? -18.371 -9.010 24.623 1.00 96.94 88 GLU A CA 1
ATOM 664 C C . GLU A 1 88 ? -17.871 -10.459 24.549 1.00 96.94 88 GLU A C 1
ATOM 666 O O . GLU A 1 88 ? -18.131 -11.249 25.453 1.00 96.94 88 GLU A O 1
ATOM 671 N N . GLN A 1 89 ? -17.122 -10.812 23.501 1.00 96.25 89 GLN A N 1
ATOM 672 C CA . GLN A 1 89 ? -16.507 -12.136 23.372 1.00 96.25 89 GLN A CA 1
ATOM 673 C C . GLN A 1 89 ? -15.457 -12.401 24.454 1.00 96.25 89 GLN A C 1
ATOM 675 O O . GLN A 1 89 ? -15.401 -13.517 24.963 1.00 96.25 89 GLN A O 1
ATOM 680 N N . GLY A 1 90 ? -14.650 -11.399 24.812 1.00 96.19 90 GLY A N 1
ATOM 681 C CA . GLY A 1 90 ? -13.681 -11.500 25.904 1.00 96.19 90 GLY A CA 1
ATOM 682 C C . GLY A 1 90 ? -14.362 -11.763 27.245 1.00 96.19 90 GLY A C 1
ATOM 683 O O . GLY A 1 90 ? -14.003 -12.715 27.926 1.00 96.19 90 GLY A O 1
ATOM 684 N N . LYS A 1 91 ? -15.415 -10.999 27.560 1.00 95.50 91 LYS A N 1
ATOM 685 C CA . LYS A 1 91 ? -16.198 -11.150 28.801 1.00 95.50 91 LYS A CA 1
ATOM 686 C C . LYS A 1 91 ? -16.911 -12.497 28.932 1.00 95.50 91 LYS A C 1
ATOM 688 O O . LYS A 1 91 ? -17.190 -12.915 30.039 1.00 95.50 91 LYS A O 1
ATOM 693 N N . ARG A 1 92 ? -17.248 -13.152 27.816 1.00 90.75 92 ARG A N 1
ATOM 694 C CA . ARG A 1 92 ? -17.881 -14.487 27.807 1.00 90.75 92 ARG A CA 1
ATOM 695 C C . ARG A 1 92 ? -16.882 -15.637 27.959 1.00 90.75 92 ARG A C 1
ATOM 697 O O . ARG A 1 92 ? -17.304 -16.780 28.081 1.00 90.75 92 ARG A O 1
ATOM 704 N N . ARG A 1 93 ? -15.581 -15.358 27.837 1.00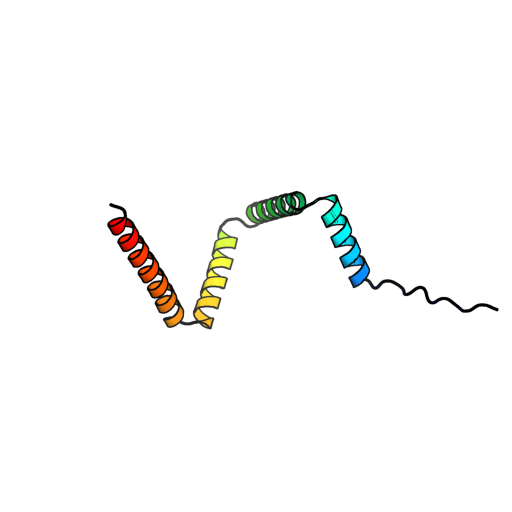 85.94 93 ARG A N 1
ATOM 705 C CA . ARG A 1 93 ? -14.494 -16.346 27.951 1.00 85.94 93 ARG A CA 1
ATOM 706 C C . ARG A 1 93 ? -13.838 -16.361 29.335 1.00 85.94 93 ARG A C 1
ATOM 708 O O . ARG A 1 93 ? -13.026 -17.244 29.585 1.00 85.94 93 ARG A O 1
ATOM 715 N N . THR A 1 94 ? -14.164 -15.380 30.170 1.00 68.50 94 THR A N 1
ATOM 716 C CA . THR A 1 94 ? -13.811 -15.256 31.591 1.00 68.50 94 THR A CA 1
ATOM 717 C C . THR A 1 94 ? -15.019 -15.585 32.439 1.00 68.50 94 THR A C 1
ATOM 719 O O . THR A 1 94 ? -14.846 -16.320 33.427 1.00 68.50 94 THR A O 1
#

Radius of gyration: 25.85 Å; chains: 1; bounding box: 37×42×87 Å

Sequence (94 aa):
MATKSTKGKMTVGEAGKKGGATTSRKYGPSFYENIGKRGGQMTSKKYGPEFYESIGKKGGKTTSKKYGPEFYENIGHKGGQKVKKLIEQGKRRT